Protein AF-A0A101P2A3-F1 (afdb_monomer_lite)

pLDDT: mean 80.86, std 19.76, range [29.58, 98.12]

InterPro domains:
  IPR036271 Tetracyclin repressor-like, C-terminal domain superfamily [SSF48498] (23-127)

Structure (mmCIF, N/CA/C/O backbone):
data_AF-A0A101P2A3-F1
#
_entry.id   AF-A0A101P2A3-F1
#
loop_
_atom_site.group_PDB
_atom_site.id
_atom_site.type_symbol
_atom_site.label_atom_id
_atom_site.label_alt_id
_atom_site.label_comp_id
_atom_site.label_asym_id
_atom_site.label_entity_id
_atom_site.label_seq_id
_atom_site.pdbx_PDB_ins_code
_atom_site.Cartn_x
_atom_site.Cartn_y
_atom_site.Cartn_z
_atom_site.occupancy
_atom_site.B_iso_or_equiv
_atom_site.auth_seq_id
_atom_site.auth_comp_id
_atom_site.auth_asym_id
_atom_site.auth_atom_id
_atom_site.pdbx_PDB_model_num
ATOM 1 N N . MET A 1 1 ? 19.650 28.142 -26.548 1.00 33.91 1 MET A N 1
ATOM 2 C CA . MET A 1 1 ? 19.373 28.307 -25.107 1.00 33.91 1 MET A CA 1
ATOM 3 C C . MET A 1 1 ? 17.878 28.528 -24.972 1.00 33.91 1 MET A C 1
ATOM 5 O O . MET A 1 1 ? 17.416 29.617 -25.273 1.00 33.91 1 MET A O 1
ATOM 9 N N . ALA A 1 2 ? 17.125 27.464 -24.694 1.00 32.25 2 ALA A N 1
ATOM 10 C CA . ALA A 1 2 ? 15.676 27.513 -24.531 1.00 32.25 2 ALA A CA 1
ATOM 11 C C . ALA A 1 2 ? 15.352 26.989 -23.131 1.00 32.25 2 ALA A C 1
ATOM 13 O O . ALA A 1 2 ? 15.810 25.914 -22.742 1.00 32.25 2 ALA A O 1
ATOM 14 N N . ASN A 1 3 ? 14.633 27.809 -22.377 1.00 33.81 3 ASN A N 1
ATOM 15 C CA . ASN A 1 3 ? 14.345 27.631 -20.964 1.00 33.81 3 ASN A CA 1
ATOM 16 C C . ASN A 1 3 ? 13.199 26.619 -20.841 1.00 33.81 3 ASN A C 1
ATOM 18 O O . ASN A 1 3 ? 12.031 26.980 -20.946 1.00 33.81 3 ASN A O 1
ATOM 22 N N . GLY A 1 4 ? 13.544 25.338 -20.711 1.00 29.58 4 GLY A N 1
ATOM 23 C CA . GLY A 1 4 ? 12.584 24.261 -20.488 1.00 29.58 4 GLY A CA 1
ATOM 24 C C . GLY A 1 4 ? 12.140 24.233 -19.031 1.00 29.58 4 GLY A C 1
ATOM 25 O O . GLY A 1 4 ? 12.716 23.506 -18.225 1.00 29.58 4 GLY A O 1
ATOM 26 N N . GLU A 1 5 ? 11.130 25.033 -18.693 1.00 34.00 5 GLU A N 1
ATOM 27 C CA . GLU A 1 5 ? 10.334 24.825 -17.483 1.00 34.00 5 GLU A CA 1
ATOM 28 C C . GLU A 1 5 ? 9.568 23.504 -17.629 1.00 34.00 5 GLU A C 1
ATOM 30 O O . GLU A 1 5 ? 8.448 23.461 -18.135 1.00 34.00 5 GLU A O 1
ATOM 35 N N . TRP A 1 6 ? 10.176 22.402 -17.194 1.00 35.00 6 TRP A N 1
ATOM 36 C CA . TRP A 1 6 ? 9.463 21.148 -16.981 1.00 35.00 6 TRP A CA 1
ATOM 37 C C . TRP A 1 6 ? 8.581 21.298 -15.738 1.00 35.00 6 TRP A C 1
ATOM 39 O O . TRP A 1 6 ? 8.980 20.950 -14.627 1.00 35.00 6 TRP A O 1
ATOM 49 N N . ARG A 1 7 ? 7.372 21.843 -15.915 1.00 32.38 7 ARG A N 1
ATOM 50 C CA . ARG A 1 7 ? 6.281 21.614 -14.964 1.00 32.38 7 ARG A CA 1
ATOM 51 C C . ARG A 1 7 ? 5.902 20.138 -15.083 1.00 32.38 7 ARG A C 1
ATOM 53 O O . ARG A 1 7 ? 5.228 19.748 -16.028 1.00 32.38 7 ARG A O 1
ATOM 60 N N . ILE A 1 8 ? 6.388 19.314 -14.156 1.00 38.72 8 ILE A N 1
ATOM 61 C CA . ILE A 1 8 ? 5.832 17.979 -13.935 1.00 38.72 8 ILE A CA 1
ATOM 62 C C . ILE A 1 8 ? 4.457 18.214 -13.308 1.00 38.72 8 ILE 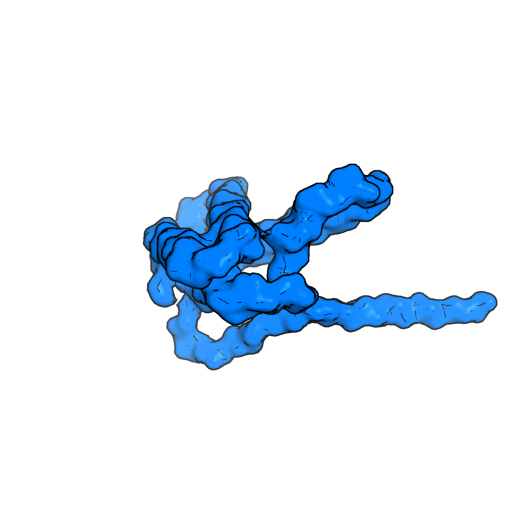A C 1
ATOM 64 O O . ILE A 1 8 ? 4.351 18.386 -12.095 1.00 38.72 8 ILE A O 1
ATOM 68 N N . GLU A 1 9 ? 3.412 18.303 -14.130 1.00 31.30 9 GLU A N 1
ATOM 69 C CA . GLU A 1 9 ? 2.070 18.014 -13.634 1.00 31.30 9 GLU A CA 1
ATOM 70 C C . GLU A 1 9 ? 2.112 16.569 -13.128 1.00 31.30 9 GLU A C 1
ATOM 72 O O . GLU A 1 9 ? 2.511 15.660 -13.857 1.00 31.30 9 GLU A O 1
ATOM 77 N N . SER A 1 10 ? 1.843 16.378 -11.836 1.00 40.50 10 SER A N 1
ATOM 78 C CA . SER A 1 10 ? 1.856 15.057 -11.215 1.00 40.50 10 SER A CA 1
ATOM 79 C C . SER A 1 10 ? 0.817 14.179 -11.925 1.00 40.50 10 SER A C 1
ATOM 81 O O . SER A 1 10 ? -0.365 14.500 -11.844 1.00 40.50 10 SER A O 1
ATOM 83 N N . PRO A 1 11 ? 1.208 13.077 -12.596 1.00 34.97 11 PRO A N 1
ATOM 84 C CA . PRO A 1 11 ? 0.254 12.160 -13.226 1.00 34.97 11 PRO A CA 1
ATOM 85 C C . PRO A 1 11 ? -0.538 11.354 -12.186 1.00 34.97 11 PRO A C 1
ATOM 87 O O . PRO A 1 11 ? -1.487 10.652 -12.523 1.00 34.97 11 PRO A O 1
ATOM 90 N N . PHE A 1 12 ? -0.143 11.440 -10.914 1.00 44.91 12 PHE A N 1
ATOM 91 C CA . PHE A 1 12 ? -0.883 10.853 -9.815 1.00 44.91 12 PHE A CA 1
ATOM 92 C C . PHE A 1 12 ? -2.105 11.713 -9.547 1.00 44.91 12 PHE A C 1
ATOM 94 O O . PHE A 1 12 ? -1.970 12.885 -9.187 1.00 44.91 12 PHE A O 1
ATOM 101 N N . ARG A 1 13 ? -3.284 11.106 -9.712 1.00 44.56 13 ARG A N 1
ATOM 102 C CA . ARG A 1 13 ? -4.537 11.651 -9.202 1.00 44.56 13 ARG A CA 1
ATOM 103 C C . ARG A 1 13 ? -4.302 12.006 -7.737 1.00 44.56 13 ARG A C 1
ATOM 105 O O . ARG A 1 13 ? -3.897 11.136 -6.962 1.00 44.56 13 ARG A O 1
ATOM 112 N N . ASP A 1 14 ? -4.527 13.266 -7.371 1.00 40.25 14 ASP A N 1
ATOM 113 C CA . ASP A 1 14 ? -4.617 13.617 -5.959 1.00 40.25 14 ASP A CA 1
ATOM 114 C C . ASP A 1 14 ? -5.615 12.638 -5.323 1.00 40.25 14 ASP A C 1
ATOM 116 O O . ASP A 1 14 ? -6.674 12.392 -5.924 1.00 40.25 14 ASP A O 1
ATOM 120 N N . PRO A 1 15 ? -5.298 12.024 -4.165 1.00 48.41 15 PRO A N 1
ATOM 121 C CA . PRO A 1 15 ? -6.298 11.237 -3.458 1.00 48.41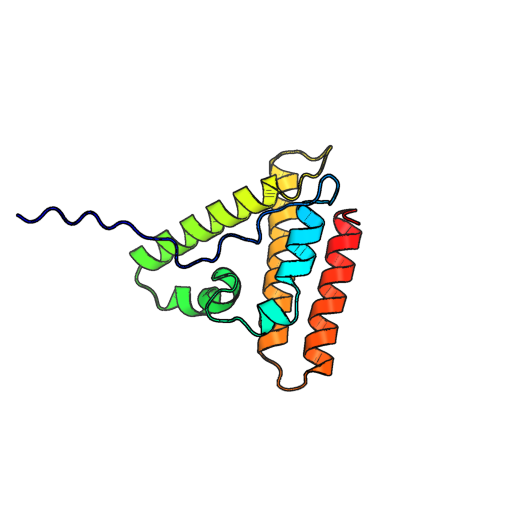 15 PRO A CA 1
ATOM 122 C C . PRO A 1 15 ? -7.572 12.088 -3.348 1.00 48.41 15 PRO A C 1
ATOM 124 O O . PRO A 1 15 ? -7.460 13.319 -3.262 1.00 48.41 15 PRO A O 1
ATOM 127 N N . PRO A 1 16 ? -8.770 11.477 -3.439 1.00 44.34 16 PRO A N 1
ATOM 128 C CA . PRO A 1 16 ? -10.019 12.228 -3.429 1.00 44.34 16 PRO A CA 1
ATOM 129 C C . PRO A 1 16 ? -9.969 13.272 -2.316 1.00 44.34 16 PRO A C 1
ATOM 131 O O . PRO A 1 16 ? -9.488 12.979 -1.222 1.00 44.34 16 PRO A O 1
ATOM 134 N N . ALA A 1 17 ? -10.391 14.505 -2.622 1.00 45.50 17 ALA A N 1
ATOM 135 C CA . ALA A 1 17 ? -10.407 15.575 -1.639 1.00 45.50 17 ALA A CA 1
ATOM 136 C C . ALA A 1 17 ? -11.134 15.053 -0.399 1.00 45.50 17 ALA A C 1
ATOM 138 O O . ALA A 1 17 ? -12.335 14.795 -0.467 1.00 45.50 17 ALA A O 1
ATOM 139 N N . TYR A 1 18 ? -10.387 14.861 0.690 1.00 47.03 18 TYR A N 1
ATOM 140 C CA . TYR A 1 18 ? -10.908 14.411 1.972 1.00 47.03 18 TYR A CA 1
ATOM 141 C C . TYR A 1 18 ? -11.930 15.459 2.427 1.00 47.03 18 TYR A C 1
ATOM 143 O O . TYR A 1 18 ? -11.589 16.532 2.932 1.00 47.03 18 TYR A O 1
ATOM 151 N N . GLN A 1 19 ? -13.198 15.219 2.106 1.00 41.91 19 GLN A N 1
ATOM 152 C CA . GLN A 1 19 ? -14.312 16.096 2.425 1.00 41.91 19 GLN A CA 1
ATOM 153 C C . GLN A 1 19 ? -15.438 15.274 3.029 1.00 41.91 19 GLN A C 1
ATOM 155 O O . GLN A 1 19 ? -16.499 15.088 2.442 1.00 41.91 19 GLN A O 1
ATOM 160 N N . ALA A 1 20 ? -15.229 14.898 4.283 1.00 40.78 20 ALA A N 1
ATOM 161 C CA . ALA A 1 20 ? -16.291 14.888 5.266 1.00 40.78 20 ALA A CA 1
ATOM 162 C C . ALA A 1 20 ? -15.729 15.447 6.575 1.00 40.78 20 ALA A C 1
ATOM 164 O O . ALA A 1 20 ? -14.644 15.092 7.027 1.00 40.78 20 ALA A O 1
ATOM 165 N N . ARG A 1 21 ? -16.459 16.368 7.207 1.00 40.72 21 ARG A N 1
ATOM 166 C CA . ARG A 1 21 ? -16.175 16.733 8.596 1.00 40.72 21 ARG A CA 1
ATOM 167 C C . ARG A 1 21 ? -16.440 15.485 9.449 1.00 40.72 21 ARG A C 1
ATOM 169 O O . ARG A 1 21 ? -17.601 15.211 9.726 1.00 40.72 21 ARG A O 1
ATOM 176 N N . GLY A 1 22 ? -15.389 14.767 9.855 1.00 54.19 22 GLY A N 1
ATOM 177 C CA . GLY A 1 22 ? -15.456 13.736 10.900 1.00 54.19 22 GLY A CA 1
ATOM 178 C C . GLY A 1 22 ? -15.092 12.293 10.524 1.00 54.19 22 GLY A C 1
ATOM 179 O O . GLY A 1 22 ? -15.315 11.430 11.365 1.00 54.19 22 GLY A O 1
ATOM 180 N N . SER A 1 23 ? -14.564 12.002 9.333 1.00 66.81 23 SER A N 1
ATOM 181 C CA . SER A 1 23 ? -14.023 10.667 9.008 1.00 66.81 23 SER A CA 1
ATOM 182 C C . SER A 1 23 ? -12.604 10.475 9.577 1.00 66.81 23 SER A C 1
ATOM 184 O O . SER A 1 23 ? -12.004 11.418 10.084 1.00 66.81 23 SER A O 1
ATOM 186 N N . ASP A 1 24 ? -12.026 9.279 9.536 1.00 85.81 24 ASP A N 1
ATOM 187 C CA . ASP A 1 24 ? -10.608 9.071 9.865 1.00 85.81 24 ASP A CA 1
ATOM 188 C C . ASP A 1 24 ? -9.785 9.087 8.558 1.00 85.81 24 ASP A C 1
ATOM 190 O O . ASP A 1 24 ? -10.003 8.223 7.706 1.00 85.81 24 ASP A O 1
ATOM 194 N N . PRO A 1 25 ? -8.848 10.041 8.354 1.00 85.19 25 PRO A N 1
ATOM 195 C CA . PRO A 1 25 ? -8.006 10.086 7.153 1.00 85.19 25 PRO A CA 1
ATOM 196 C C . PRO A 1 25 ? -7.234 8.790 6.891 1.00 85.19 25 PRO A C 1
ATOM 198 O O . PRO A 1 25 ? -6.932 8.471 5.741 1.00 85.19 25 PRO A O 1
ATOM 201 N N . LEU A 1 26 ? -6.895 8.048 7.947 1.00 88.19 26 LEU A N 1
ATOM 202 C CA . LEU A 1 26 ? -6.244 6.756 7.816 1.00 88.19 26 LEU A CA 1
ATOM 203 C C . LEU A 1 26 ? -7.226 5.687 7.336 1.00 88.19 26 LEU A C 1
ATOM 205 O O . LEU A 1 26 ? -6.861 4.927 6.443 1.00 88.19 26 LEU A O 1
ATOM 209 N N . ALA A 1 27 ? -8.446 5.648 7.880 1.00 90.50 27 ALA A N 1
ATOM 210 C CA . ALA A 1 27 ? -9.486 4.721 7.428 1.00 90.50 27 ALA A CA 1
ATOM 211 C C . ALA A 1 27 ? -9.769 4.907 5.933 1.00 90.50 27 ALA A C 1
ATOM 213 O O . ALA A 1 27 ? -9.666 3.954 5.170 1.00 90.50 27 ALA A O 1
ATOM 214 N N . GLU A 1 28 ? -9.980 6.150 5.491 1.00 90.56 28 GLU A N 1
ATOM 215 C CA . GLU A 1 28 ? -10.229 6.443 4.073 1.00 90.56 28 GLU A CA 1
ATOM 216 C C . GLU A 1 28 ? -9.062 6.023 3.172 1.00 90.56 28 GLU A C 1
ATOM 218 O O . GLU A 1 28 ? -9.260 5.504 2.071 1.00 90.56 28 GLU A O 1
ATOM 223 N N . GLN A 1 29 ? -7.827 6.227 3.639 1.00 90.50 29 GLN A N 1
ATOM 224 C CA . GLN A 1 29 ? -6.637 5.812 2.906 1.00 90.50 29 GLN A CA 1
ATOM 225 C C . GLN A 1 29 ? -6.543 4.286 2.789 1.00 90.50 29 GLN A C 1
ATOM 227 O O . GLN A 1 29 ? -6.103 3.808 1.743 1.00 90.50 29 GLN A O 1
ATOM 232 N N . ILE A 1 30 ? -6.927 3.539 3.830 1.00 93.81 30 ILE A N 1
ATOM 233 C CA . ILE A 1 30 ? -6.960 2.068 3.837 1.00 93.81 30 ILE A CA 1
ATOM 234 C C . ILE A 1 30 ? -8.044 1.566 2.879 1.00 93.81 30 ILE A C 1
ATOM 236 O O . ILE A 1 30 ? -7.749 0.753 2.000 1.00 93.81 30 ILE A O 1
ATOM 240 N N . ASP A 1 31 ? -9.261 2.097 3.004 1.00 94.38 31 ASP A N 1
ATOM 241 C CA . ASP A 1 31 ? -10.421 1.720 2.195 1.00 94.38 31 ASP A CA 1
ATOM 242 C C . ASP A 1 31 ? -10.163 1.934 0.707 1.00 94.38 31 ASP A C 1
ATOM 244 O O . ASP A 1 31 ? -10.364 1.025 -0.101 1.00 94.38 31 ASP A O 1
ATOM 248 N N . TRP A 1 32 ? -9.654 3.115 0.343 1.00 92.94 32 TRP A N 1
ATOM 249 C CA . TRP A 1 32 ? -9.299 3.413 -1.038 1.00 92.94 32 TRP A CA 1
ATOM 250 C C . TRP A 1 32 ? -8.182 2.499 -1.545 1.00 92.94 32 TRP A C 1
ATOM 252 O O . TRP A 1 32 ? -8.299 1.950 -2.642 1.00 92.94 32 TRP A O 1
ATOM 262 N N . TYR A 1 33 ? -7.114 2.312 -0.760 1.00 94.00 33 TYR A N 1
ATOM 263 C CA . TYR A 1 33 ? -5.938 1.567 -1.215 1.00 94.00 33 TYR A CA 1
ATOM 264 C C . TYR A 1 33 ? -6.256 0.092 -1.490 1.00 94.00 33 TYR A C 1
ATOM 266 O O . TYR A 1 33 ? -5.714 -0.519 -2.412 1.00 94.00 33 TYR A O 1
ATOM 274 N N . LEU A 1 34 ? -7.147 -0.482 -0.683 1.00 96.00 34 LEU A N 1
ATOM 275 C CA . LEU A 1 34 ? -7.567 -1.876 -0.768 1.00 96.00 34 LEU A CA 1
ATOM 276 C C . LEU A 1 34 ? -8.907 -2.039 -1.491 1.00 96.00 34 LEU A C 1
ATOM 278 O O . LEU A 1 34 ? -9.625 -2.999 -1.235 1.00 96.00 34 LEU A O 1
ATOM 282 N N . SER A 1 35 ? -9.272 -1.118 -2.380 1.00 94.88 35 SER A N 1
ATOM 283 C CA . SER A 1 35 ? -10.538 -1.162 -3.117 1.00 94.88 35 SER A CA 1
ATOM 284 C C . SER A 1 35 ? -10.443 -1.955 -4.434 1.00 94.88 35 SER A C 1
ATOM 286 O O . SER A 1 35 ? -9.381 -1.980 -5.073 1.00 94.88 35 SER A O 1
ATOM 288 N N . PRO A 1 36 ? -11.550 -2.563 -4.906 1.00 93.62 36 PRO A N 1
ATOM 289 C CA . PRO A 1 36 ? -11.631 -3.119 -6.258 1.00 93.62 36 PRO A CA 1
ATOM 290 C C . PRO A 1 36 ? -11.309 -2.087 -7.350 1.00 93.62 36 PRO A C 1
ATOM 292 O O . PRO A 1 36 ? -10.711 -2.433 -8.370 1.00 93.62 36 PRO A O 1
ATOM 295 N N . GLU A 1 37 ? -11.661 -0.819 -7.129 1.00 92.62 37 GLU A N 1
ATOM 296 C CA . GLU A 1 37 ? -11.372 0.298 -8.027 1.00 92.62 37 GLU A CA 1
ATOM 297 C C . GLU A 1 37 ? -9.863 0.516 -8.176 1.00 92.62 37 GLU A C 1
ATOM 299 O O . GLU A 1 37 ? -9.364 0.605 -9.296 1.00 92.62 37 GLU A O 1
ATOM 304 N N . HIS A 1 38 ? -9.108 0.539 -7.073 1.00 91.75 38 HIS A N 1
ATOM 305 C CA . HIS A 1 38 ? -7.647 0.666 -7.124 1.00 91.75 38 HIS A CA 1
ATOM 306 C C . HIS A 1 38 ? -6.999 -0.614 -7.671 1.00 91.75 38 HIS A C 1
ATOM 308 O O . HIS A 1 38 ? -6.039 -0.546 -8.444 1.00 91.75 38 HIS A O 1
ATOM 314 N N . ARG A 1 39 ? -7.541 -1.803 -7.380 1.00 92.44 39 ARG A N 1
ATOM 315 C CA . ARG A 1 39 ? -7.089 -3.042 -8.040 1.00 92.44 39 ARG A CA 1
ATOM 316 C C . ARG A 1 39 ? -7.152 -2.912 -9.562 1.00 92.44 39 ARG A C 1
ATOM 318 O O . ARG A 1 39 ? -6.150 -3.214 -10.213 1.00 92.44 39 ARG A O 1
ATOM 325 N N . ALA A 1 40 ? -8.281 -2.438 -10.092 1.00 89.94 40 ALA A N 1
ATOM 326 C CA . ALA A 1 40 ? -8.516 -2.268 -11.525 1.00 89.94 40 ALA A CA 1
ATOM 327 C C . ALA A 1 40 ? -7.698 -1.120 -12.148 1.00 89.94 40 ALA A C 1
ATOM 329 O O . ALA A 1 40 ? -7.249 -1.236 -13.288 1.00 89.94 40 ALA A O 1
ATOM 330 N N . ASP A 1 41 ? -7.471 -0.033 -11.408 1.00 87.94 41 ASP A N 1
ATOM 331 C CA . ASP A 1 41 ? -6.735 1.140 -11.885 1.00 87.94 41 ASP A CA 1
ATOM 332 C C . ASP A 1 41 ? -5.216 0.976 -11.697 1.00 87.94 41 ASP A C 1
ATOM 334 O O . ASP A 1 41 ? -4.594 1.450 -10.738 1.00 87.94 41 ASP A O 1
ATOM 338 N N . ILE A 1 42 ? -4.599 0.238 -12.622 1.00 83.75 42 ILE A N 1
ATOM 339 C CA . ILE A 1 42 ? -3.140 0.061 -12.658 1.00 83.75 42 ILE A CA 1
ATOM 340 C C . ILE A 1 42 ? -2.439 1.373 -13.040 1.00 83.75 42 ILE A C 1
ATOM 342 O O . ILE A 1 42 ? -1.370 1.660 -12.503 1.00 83.75 42 ILE A O 1
ATOM 346 N N . GLU A 1 43 ? -3.036 2.164 -13.935 1.00 82.00 43 GLU A N 1
ATOM 347 C CA . GLU A 1 43 ? -2.418 3.357 -14.526 1.00 82.00 43 GLU A CA 1
ATOM 348 C C . GLU A 1 43 ? -2.329 4.532 -13.542 1.00 82.00 43 GLU A C 1
ATOM 350 O O . GLU A 1 43 ? -1.320 5.238 -13.539 1.00 82.00 43 GLU A O 1
ATOM 355 N N . HIS A 1 44 ? -3.331 4.712 -12.673 1.00 80.25 44 HIS A N 1
ATOM 356 C CA . HIS A 1 44 ? -3.383 5.824 -11.712 1.00 80.25 44 HIS A CA 1
ATOM 357 C C . HIS A 1 44 ? -3.297 5.376 -10.245 1.00 80.25 44 HIS A C 1
ATOM 359 O O . HIS A 1 44 ? -3.392 6.201 -9.333 1.00 80.25 44 HIS A O 1
ATOM 365 N N . GLY A 1 45 ? -3.105 4.080 -9.995 1.00 78.25 45 GLY A N 1
ATOM 366 C CA . GLY A 1 45 ? -2.907 3.540 -8.654 1.00 78.25 45 GLY A CA 1
ATOM 367 C C . GLY A 1 45 ? -1.531 3.859 -8.048 1.00 78.25 45 GLY A C 1
ATOM 368 O O . GLY A 1 45 ? -0.657 4.469 -8.660 1.00 78.25 45 GLY A O 1
ATOM 369 N N . CYS A 1 46 ? -1.305 3.399 -6.812 1.00 80.81 46 CYS A N 1
ATOM 370 C CA . CYS A 1 46 ? -0.011 3.505 -6.136 1.00 80.81 46 CYS A CA 1
ATOM 371 C C . CYS A 1 46 ? 1.145 2.942 -6.999 1.00 80.81 46 CYS A C 1
ATOM 373 O O . CYS A 1 46 ? 1.198 1.727 -7.234 1.00 80.81 46 CYS A O 1
ATOM 375 N N . PRO A 1 47 ? 2.125 3.778 -7.400 1.00 75.50 47 PRO A N 1
ATOM 376 C CA . PRO A 1 47 ? 3.221 3.351 -8.271 1.00 75.50 47 PRO A CA 1
ATOM 377 C C . PRO A 1 47 ? 4.159 2.350 -7.588 1.00 75.50 47 PRO A C 1
ATOM 379 O O . PRO A 1 47 ? 4.786 1.538 -8.262 1.00 75.50 47 PRO A O 1
ATOM 382 N N . ASN A 1 48 ? 4.231 2.358 -6.251 1.00 81.50 48 ASN A N 1
ATOM 383 C CA . ASN A 1 48 ? 5.080 1.431 -5.499 1.00 81.50 48 ASN A CA 1
ATOM 384 C C . ASN A 1 48 ? 4.647 -0.029 -5.706 1.00 81.50 48 ASN A C 1
ATOM 386 O O . ASN A 1 48 ? 5.498 -0.907 -5.770 1.00 81.50 48 ASN A O 1
ATOM 390 N N . THR A 1 49 ? 3.347 -0.294 -5.861 1.00 82.69 49 THR A N 1
ATOM 391 C CA . THR A 1 49 ? 2.825 -1.658 -6.026 1.00 82.69 49 THR A CA 1
ATOM 392 C C . THR A 1 49 ? 3.122 -2.227 -7.409 1.00 82.69 49 THR A C 1
ATOM 394 O O . THR A 1 49 ? 3.475 -3.393 -7.526 1.00 82.69 49 THR A O 1
ATOM 397 N N . GLY A 1 50 ? 2.996 -1.412 -8.459 1.00 79.94 50 GLY A N 1
ATOM 398 C CA . GLY A 1 50 ? 3.235 -1.859 -9.835 1.00 79.94 50 GLY A CA 1
ATOM 399 C C . GLY A 1 50 ? 4.714 -1.871 -10.221 1.00 79.94 50 GLY A C 1
ATOM 400 O O . GLY A 1 50 ? 5.161 -2.765 -10.928 1.00 79.94 50 GLY A O 1
ATOM 401 N N . PHE A 1 51 ? 5.489 -0.897 -9.740 1.00 81.62 51 PHE A N 1
ATOM 402 C 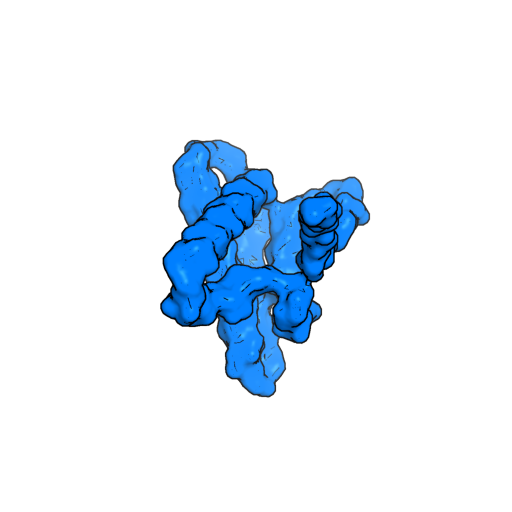CA . PHE A 1 51 ? 6.829 -0.637 -10.264 1.00 81.62 51 PHE A CA 1
ATOM 403 C C . PHE A 1 51 ? 7.960 -1.253 -9.435 1.00 81.62 51 PHE A C 1
ATOM 405 O O . PHE A 1 51 ? 9.061 -1.418 -9.955 1.00 81.62 51 PHE A O 1
ATOM 412 N N . ALA A 1 52 ? 7.726 -1.628 -8.167 1.00 85.44 52 ALA A N 1
ATOM 413 C CA . ALA A 1 52 ? 8.779 -2.122 -7.267 1.00 85.44 52 ALA A CA 1
ATOM 414 C C . ALA A 1 52 ? 9.612 -3.275 -7.857 1.00 85.44 52 ALA A C 1
ATOM 416 O O . ALA A 1 52 ? 10.827 -3.324 -7.652 1.00 85.44 52 ALA A O 1
ATOM 417 N N . GLY A 1 53 ? 8.979 -4.184 -8.608 1.00 85.31 53 GLY A N 1
ATOM 418 C CA . GLY A 1 53 ? 9.662 -5.297 -9.275 1.00 85.31 53 GLY A CA 1
ATOM 419 C C . GLY A 1 53 ? 10.588 -4.862 -10.418 1.00 85.31 53 GLY A C 1
ATOM 420 O O . GLY A 1 53 ? 11.623 -5.491 -10.647 1.00 85.31 53 GLY A O 1
ATOM 421 N N . ASP A 1 54 ? 10.264 -3.759 -11.091 1.00 87.81 54 ASP A N 1
ATOM 422 C CA . ASP A 1 54 ? 11.006 -3.233 -12.240 1.00 87.81 54 ASP A CA 1
ATOM 423 C C . ASP A 1 54 ? 12.167 -2.322 -11.851 1.00 87.81 54 ASP A C 1
ATOM 425 O O . ASP A 1 54 ? 13.098 -2.152 -12.637 1.00 87.81 54 ASP A O 1
ATOM 429 N N . VAL A 1 55 ? 12.187 -1.801 -10.620 1.00 89.75 55 VAL A N 1
ATOM 430 C CA . VAL A 1 55 ? 13.247 -0.898 -10.131 1.00 89.75 55 VAL A CA 1
ATOM 431 C C . VAL A 1 55 ? 14.644 -1.491 -10.313 1.00 89.75 55 VAL A C 1
ATOM 433 O O . VAL A 1 55 ? 15.592 -0.769 -10.611 1.00 89.75 55 VAL A O 1
ATOM 436 N N . ARG A 1 56 ? 14.789 -2.817 -10.190 1.00 88.44 56 ARG A N 1
ATOM 437 C CA . ARG A 1 56 ? 16.076 -3.508 -10.392 1.00 88.44 56 ARG A CA 1
ATOM 438 C C . ARG A 1 56 ? 16.611 -3.424 -11.824 1.00 88.44 56 ARG A C 1
ATOM 440 O O . ARG A 1 56 ? 17.795 -3.675 -12.022 1.00 88.44 56 ARG A O 1
ATOM 447 N N . ARG A 1 57 ? 15.755 -3.118 -12.801 1.00 94.00 57 ARG A N 1
ATOM 448 C CA . ARG A 1 57 ? 16.110 -2.960 -14.218 1.00 94.00 57 ARG A CA 1
ATOM 449 C C . ARG A 1 57 ? 16.495 -1.520 -14.568 1.00 94.00 57 ARG A C 1
ATOM 451 O O . ARG A 1 57 ? 16.952 -1.283 -15.682 1.00 94.00 57 ARG A O 1
ATOM 458 N N . LEU A 1 58 ? 16.309 -0.572 -13.647 1.00 91.75 58 LEU A N 1
ATOM 459 C CA . LEU A 1 58 ? 16.689 0.824 -13.842 1.00 91.75 58 LEU A CA 1
ATOM 460 C C . LEU A 1 58 ? 18.198 1.022 -13.709 1.00 91.75 58 LEU A C 1
ATOM 462 O O . LEU A 1 58 ? 18.911 0.222 -13.100 1.00 91.75 58 LEU A O 1
ATOM 466 N N . ASP A 1 59 ? 18.671 2.140 -14.249 1.00 95.56 59 ASP A N 1
ATOM 467 C CA . ASP A 1 59 ? 20.024 2.612 -14.005 1.00 95.56 59 ASP A CA 1
ATOM 468 C C . ASP A 1 59 ? 20.195 3.093 -12.541 1.00 95.56 59 ASP A C 1
ATOM 470 O O . ASP A 1 59 ? 19.216 3.252 -11.795 1.00 95.56 59 ASP A O 1
ATOM 474 N N . PRO A 1 60 ? 21.437 3.333 -12.079 1.00 95.19 60 PRO A N 1
ATOM 475 C CA . PRO A 1 60 ? 21.676 3.775 -10.705 1.00 95.19 60 PRO A CA 1
ATOM 476 C C . PRO A 1 60 ? 20.936 5.068 -10.332 1.00 95.19 60 PRO A C 1
ATOM 478 O O . PRO A 1 60 ? 20.527 5.237 -9.181 1.00 95.19 60 PRO A O 1
ATOM 481 N N . ALA A 1 61 ? 20.737 5.975 -11.294 1.00 94.62 61 ALA A N 1
ATOM 482 C CA . ALA A 1 61 ? 20.001 7.213 -11.074 1.00 94.62 61 ALA A CA 1
ATOM 483 C C . ALA A 1 61 ? 18.510 6.940 -10.819 1.00 94.62 61 ALA A C 1
ATOM 485 O O . ALA A 1 61 ? 17.958 7.451 -9.844 1.00 94.62 61 ALA A O 1
ATOM 486 N N . GLY A 1 62 ? 17.874 6.098 -11.635 1.00 91.94 62 GLY A N 1
ATOM 487 C CA . GLY A 1 62 ? 16.484 5.674 -11.484 1.00 91.94 62 GLY A CA 1
ATOM 488 C C . GLY A 1 62 ? 16.238 4.936 -10.170 1.00 91.94 62 GLY A C 1
ATOM 489 O O . GLY A 1 62 ? 15.285 5.261 -9.461 1.00 91.94 62 GLY A O 1
ATOM 490 N N . HIS A 1 63 ? 17.142 4.033 -9.774 1.00 91.88 63 HIS A N 1
ATOM 491 C CA . HIS A 1 63 ? 17.082 3.375 -8.463 1.00 91.88 63 HIS A CA 1
ATOM 492 C C . HIS A 1 63 ? 17.087 4.404 -7.325 1.00 91.88 63 HIS A C 1
ATOM 494 O O . HIS A 1 63 ? 16.229 4.363 -6.441 1.00 91.88 63 HIS A O 1
ATOM 500 N N . ALA A 1 64 ? 18.026 5.356 -7.346 1.00 92.44 64 ALA A N 1
ATOM 501 C CA . ALA A 1 64 ? 18.129 6.376 -6.306 1.00 92.44 64 ALA A CA 1
ATOM 502 C C . ALA A 1 64 ? 16.873 7.261 -6.234 1.00 92.44 64 ALA A C 1
ATOM 504 O O . ALA A 1 64 ? 16.415 7.592 -5.139 1.00 92.44 64 ALA A O 1
ATOM 505 N N . ARG A 1 65 ? 16.285 7.614 -7.385 1.00 92.81 65 ARG A N 1
ATOM 506 C CA . ARG A 1 65 ? 15.037 8.392 -7.442 1.00 92.81 65 ARG A CA 1
ATOM 507 C C . ARG A 1 65 ? 13.855 7.613 -6.882 1.00 92.81 65 ARG A C 1
ATOM 509 O O . ARG A 1 65 ? 13.104 8.167 -6.083 1.00 92.81 65 ARG A O 1
ATOM 516 N N . TYR A 1 66 ? 13.734 6.334 -7.232 1.00 91.75 66 TYR A N 1
ATOM 517 C CA . TYR A 1 66 ? 12.708 5.464 -6.665 1.00 91.75 66 TYR A CA 1
ATOM 518 C C . TYR A 1 66 ? 12.840 5.358 -5.142 1.00 91.75 66 TYR A C 1
ATOM 520 O O . TYR A 1 66 ? 11.868 5.570 -4.423 1.00 91.75 66 TYR A O 1
ATOM 528 N N . ALA A 1 67 ? 14.050 5.100 -4.635 1.00 91.88 67 ALA A N 1
ATOM 529 C CA . ALA A 1 67 ? 14.297 4.982 -3.200 1.00 91.88 67 ALA A CA 1
ATOM 530 C C . ALA A 1 67 ? 13.917 6.263 -2.434 1.00 91.88 67 ALA A C 1
ATOM 532 O O . ALA A 1 67 ? 13.309 6.189 -1.367 1.00 91.88 67 ALA A O 1
ATOM 533 N N . GLN A 1 68 ? 14.219 7.438 -2.998 1.00 92.81 68 GLN A N 1
ATOM 534 C CA . GLN A 1 68 ? 13.809 8.728 -2.434 1.00 92.81 68 GLN A CA 1
ATOM 535 C C . GLN A 1 68 ? 12.284 8.893 -2.421 1.00 92.81 68 GLN A C 1
ATOM 537 O O . GLN A 1 68 ? 11.724 9.303 -1.405 1.00 92.81 68 GLN A O 1
ATOM 542 N N . GLY A 1 69 ? 11.609 8.546 -3.521 1.00 91.12 69 GLY A N 1
ATOM 543 C CA . GLY A 1 69 ? 10.149 8.603 -3.616 1.00 91.12 69 GLY A CA 1
ATOM 544 C C . GLY A 1 69 ? 9.460 7.668 -2.621 1.00 91.12 69 GLY A C 1
ATOM 545 O O . GLY A 1 69 ? 8.527 8.080 -1.931 1.00 91.12 69 GLY A O 1
ATOM 546 N N . LEU A 1 70 ? 9.965 6.439 -2.482 1.00 91.69 70 LEU A N 1
ATOM 547 C CA . LEU A 1 70 ? 9.466 5.467 -1.513 1.00 91.69 70 LEU A CA 1
ATOM 548 C C . LEU A 1 70 ? 9.638 5.968 -0.074 1.00 91.69 70 LEU A C 1
ATOM 550 O O . LEU A 1 70 ? 8.689 5.904 0.705 1.00 91.69 70 LEU A O 1
ATOM 554 N N . ALA A 1 71 ? 10.813 6.501 0.275 1.00 92.00 71 ALA A N 1
ATOM 555 C CA . ALA A 1 71 ? 11.060 7.060 1.603 1.00 92.00 71 ALA A CA 1
ATOM 556 C C . ALA A 1 71 ? 10.089 8.208 1.923 1.00 92.00 71 ALA A C 1
ATOM 558 O O . ALA A 1 71 ? 9.413 8.159 2.948 1.00 92.00 71 ALA A O 1
ATOM 559 N N . ALA A 1 72 ? 9.934 9.169 1.006 1.00 90.56 72 ALA A N 1
ATOM 560 C CA . ALA A 1 72 ? 9.005 10.286 1.175 1.00 90.56 72 ALA A CA 1
ATOM 561 C C . ALA A 1 72 ? 7.541 9.827 1.287 1.00 90.56 72 ALA A C 1
ATOM 563 O O . ALA A 1 72 ? 6.759 10.409 2.040 1.00 90.56 72 ALA A O 1
ATOM 564 N N . ASN A 1 73 ? 7.156 8.776 0.556 1.00 90.31 73 ASN A N 1
ATOM 565 C CA . ASN A 1 73 ? 5.820 8.202 0.663 1.00 90.31 73 ASN A CA 1
ATOM 566 C C . ASN A 1 73 ? 5.565 7.573 2.036 1.00 90.31 73 ASN A C 1
ATOM 568 O O . ASN A 1 73 ? 4.515 7.804 2.627 1.00 90.31 73 ASN A O 1
ATOM 572 N N . LEU A 1 74 ? 6.530 6.810 2.548 1.00 91.31 74 LEU A N 1
ATOM 573 C CA . LEU A 1 74 ? 6.439 6.188 3.867 1.00 91.31 74 LEU A CA 1
ATOM 574 C C . LEU A 1 74 ? 6.401 7.230 4.986 1.00 91.31 74 LEU A C 1
ATOM 576 O O . LEU A 1 74 ? 5.632 7.072 5.929 1.00 91.31 74 LEU A O 1
ATOM 580 N N . ASP A 1 75 ? 7.174 8.309 4.863 1.00 89.81 75 ASP A N 1
ATOM 581 C CA . ASP A 1 75 ? 7.162 9.396 5.843 1.00 89.81 75 ASP A CA 1
ATOM 582 C C . ASP A 1 75 ? 5.808 10.129 5.837 1.00 89.81 75 ASP A C 1
ATOM 584 O O . ASP A 1 75 ? 5.252 10.406 6.899 1.00 89.81 75 ASP A O 1
ATOM 588 N N . ARG A 1 76 ? 5.209 10.368 4.658 1.00 87.38 76 ARG A N 1
ATOM 589 C CA . ARG A 1 76 ? 3.841 10.911 4.553 1.00 87.38 76 ARG A CA 1
ATOM 590 C C . ARG A 1 76 ? 2.808 9.959 5.151 1.00 87.38 76 ARG A C 1
ATOM 592 O O . ARG A 1 76 ? 1.928 10.392 5.885 1.00 87.38 76 ARG A O 1
ATOM 599 N N . PHE A 1 77 ? 2.918 8.665 4.862 1.00 89.12 77 PHE A N 1
ATOM 600 C CA . PHE A 1 77 ? 2.000 7.671 5.407 1.00 89.12 77 PHE A CA 1
ATOM 601 C C . PHE A 1 77 ? 2.106 7.581 6.936 1.00 89.12 77 PHE A C 1
ATOM 603 O O . PHE A 1 77 ? 1.084 7.511 7.608 1.00 89.12 77 PHE A O 1
ATOM 610 N N . ALA A 1 78 ? 3.310 7.693 7.505 1.00 88.81 78 ALA A N 1
ATOM 611 C CA . ALA A 1 78 ? 3.507 7.760 8.954 1.00 88.81 78 ALA A CA 1
ATOM 612 C C . ALA A 1 78 ? 2.845 8.991 9.601 1.00 88.81 78 ALA A C 1
ATOM 614 O O . ALA A 1 78 ? 2.406 8.914 10.747 1.00 88.81 78 ALA A O 1
ATOM 615 N N . GLN A 1 79 ? 2.736 10.108 8.872 1.00 85.25 79 GLN A N 1
ATOM 616 C CA . GLN A 1 79 ? 2.010 11.297 9.332 1.00 85.25 79 GLN A CA 1
ATOM 617 C C . GLN A 1 79 ? 0.488 11.125 9.286 1.00 85.25 79 GLN A C 1
ATOM 619 O O . GLN A 1 79 ? -0.201 11.756 10.080 1.00 85.25 79 GLN A O 1
ATOM 624 N N . ILE A 1 80 ? -0.043 10.309 8.372 1.00 83.44 80 ILE A N 1
ATOM 625 C CA . ILE A 1 80 ? -1.483 10.011 8.288 1.00 83.44 80 ILE A CA 1
ATOM 626 C C . ILE A 1 80 ? -1.857 8.952 9.325 1.00 83.44 80 ILE A C 1
ATOM 628 O O . ILE A 1 80 ? -2.838 9.107 10.044 1.00 83.44 80 ILE A O 1
ATOM 632 N N . ALA A 1 81 ? -1.028 7.915 9.458 1.00 79.44 81 ALA A N 1
ATOM 633 C CA . ALA A 1 81 ? -1.199 6.813 10.395 1.00 79.44 81 ALA A CA 1
ATOM 634 C C . ALA A 1 81 ? -0.852 7.199 11.846 1.00 79.44 81 ALA A C 1
ATOM 636 O O . ALA A 1 81 ? -0.164 6.443 12.540 1.00 79.44 81 ALA A O 1
ATOM 637 N N . GLN A 1 82 ? -1.283 8.392 12.284 1.00 71.25 82 GLN A N 1
ATOM 638 C CA . GLN A 1 82 ? -1.033 8.934 13.616 1.00 71.25 82 GLN A CA 1
ATOM 639 C C . GLN A 1 82 ? -1.312 7.857 14.662 1.00 71.25 82 GLN A C 1
ATOM 641 O O . GLN A 1 82 ? -2.437 7.397 14.823 1.00 71.25 82 GLN A O 1
ATOM 646 N N . ALA A 1 83 ? -0.263 7.452 15.371 1.00 70.38 83 ALA A N 1
ATOM 647 C CA . ALA A 1 83 ? -0.331 6.473 16.443 1.00 70.38 83 ALA A CA 1
ATOM 648 C C . ALA A 1 83 ? 0.059 7.182 17.748 1.00 70.38 83 ALA A C 1
ATOM 650 O O . ALA A 1 83 ? 1.252 7.233 18.090 1.00 70.38 83 ALA A O 1
ATOM 651 N N . PRO A 1 84 ? -0.917 7.800 18.447 1.00 70.19 84 PRO A N 1
ATOM 652 C CA . PRO A 1 84 ? -0.669 8.500 19.697 1.00 70.19 84 PRO A CA 1
ATOM 653 C C . PRO A 1 84 ? 0.030 7.581 20.700 1.00 70.19 84 PRO A C 1
ATOM 655 O O . PRO A 1 84 ? -0.336 6.419 20.855 1.00 70.19 84 PRO A O 1
ATOM 658 N N . GLY A 1 85 ? 1.046 8.101 21.386 1.00 73.50 85 GLY A N 1
ATOM 659 C CA . GLY A 1 85 ? 1.776 7.363 22.421 1.00 73.50 85 GLY A CA 1
ATOM 660 C C . GLY A 1 85 ? 2.971 6.533 21.939 1.00 73.50 85 GLY A C 1
ATOM 661 O O . GLY A 1 85 ? 3.735 6.076 22.783 1.00 73.50 85 GLY A O 1
ATOM 662 N N . LEU A 1 86 ? 3.192 6.384 20.629 1.00 79.31 86 LEU A N 1
ATOM 663 C CA . LEU A 1 86 ? 4.425 5.779 20.103 1.00 79.31 86 LEU A CA 1
ATOM 664 C C . LEU A 1 86 ? 5.571 6.797 20.021 1.00 79.31 86 LEU A C 1
ATOM 666 O O . LEU A 1 86 ? 5.335 8.002 19.929 1.00 79.31 86 LEU A O 1
ATOM 670 N N . GLN A 1 87 ? 6.822 6.337 20.012 1.00 85.44 87 GLN A N 1
ATOM 671 C CA . GLN A 1 87 ? 7.976 7.159 19.627 1.00 85.44 87 GLN A CA 1
ATOM 672 C C . GLN A 1 87 ? 8.076 7.291 18.096 1.00 85.44 87 GLN A C 1
ATOM 674 O O . GLN A 1 87 ? 7.471 6.521 17.356 1.00 85.44 87 GLN A O 1
ATOM 679 N N . GLU A 1 88 ? 8.861 8.247 17.588 1.00 82.12 88 GLU A N 1
ATOM 680 C CA . GLU A 1 88 ? 8.976 8.496 16.135 1.00 82.12 88 GLU A CA 1
ATOM 681 C C . GLU A 1 88 ? 9.456 7.268 15.348 1.00 82.12 88 GLU A C 1
ATOM 683 O O . GLU A 1 88 ? 8.861 6.904 14.335 1.00 82.12 88 GLU A O 1
ATOM 688 N N . GLY A 1 89 ? 10.485 6.575 15.845 1.00 84.12 89 GLY A N 1
ATOM 689 C CA . GLY A 1 89 ? 10.983 5.354 15.206 1.00 84.12 89 GLY A CA 1
ATOM 690 C C . GLY A 1 89 ? 9.936 4.236 15.160 1.00 84.12 89 GLY A C 1
ATOM 691 O O . GLY A 1 89 ? 9.824 3.533 14.158 1.00 84.12 89 GLY A O 1
ATOM 692 N N . GLU A 1 90 ? 9.126 4.112 16.212 1.00 86.88 90 GLU A N 1
ATOM 693 C CA . GLU A 1 90 ? 8.059 3.111 16.316 1.00 86.88 90 GLU A CA 1
ATOM 694 C C . GLU A 1 90 ? 6.881 3.447 15.396 1.00 86.88 90 GLU A C 1
ATOM 696 O O . GLU A 1 90 ? 6.375 2.562 14.704 1.00 86.88 90 GLU A O 1
ATOM 701 N N . ARG A 1 91 ? 6.490 4.730 15.317 1.00 86.00 91 ARG A N 1
ATOM 702 C CA . ARG A 1 91 ? 5.492 5.217 14.350 1.00 86.00 91 ARG A CA 1
ATOM 703 C C . ARG A 1 91 ? 5.900 4.867 12.929 1.00 86.00 91 ARG A C 1
ATOM 705 O O . ARG A 1 91 ? 5.112 4.288 12.185 1.00 86.00 91 ARG A O 1
ATOM 712 N N . ARG A 1 92 ? 7.147 5.170 12.565 1.00 88.62 92 ARG A N 1
ATOM 713 C CA . ARG A 1 92 ? 7.655 4.910 11.219 1.00 88.62 92 ARG A CA 1
ATOM 714 C C . ARG A 1 92 ? 7.724 3.415 10.906 1.00 88.62 92 ARG A C 1
ATOM 716 O O . ARG A 1 92 ? 7.322 3.006 9.821 1.00 88.62 92 ARG A O 1
ATOM 723 N N . ALA A 1 93 ? 8.198 2.595 11.844 1.00 91.56 93 ALA A N 1
ATOM 724 C CA . ALA A 1 93 ? 8.240 1.142 11.674 1.00 91.56 93 ALA A CA 1
ATOM 725 C C . ALA A 1 93 ? 6.835 0.553 11.465 1.00 91.56 93 ALA A C 1
ATOM 727 O O . ALA A 1 93 ? 6.623 -0.252 10.559 1.00 91.56 93 ALA A O 1
ATOM 728 N N . ARG A 1 94 ? 5.860 1.013 12.253 1.00 89.56 94 ARG A N 1
ATOM 729 C CA . ARG A 1 94 ? 4.455 0.621 12.121 1.00 89.56 94 ARG A CA 1
ATOM 730 C C . ARG A 1 94 ? 3.857 1.054 10.783 1.00 89.56 94 ARG A C 1
ATOM 732 O O . ARG A 1 94 ? 3.214 0.246 10.123 1.00 89.56 94 ARG A O 1
ATOM 739 N N . ALA A 1 95 ? 4.110 2.289 10.358 1.00 90.50 95 ALA A N 1
ATOM 740 C CA . ALA A 1 95 ?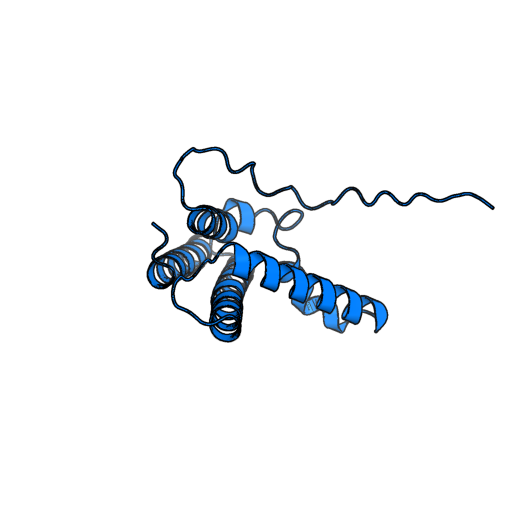 3.665 2.804 9.066 1.00 90.50 95 ALA A CA 1
ATOM 741 C C . ALA A 1 95 ? 4.214 1.967 7.898 1.00 90.50 95 ALA A C 1
ATOM 743 O O . ALA A 1 95 ? 3.472 1.626 6.981 1.00 90.50 95 ALA A O 1
ATOM 744 N N . ILE A 1 96 ? 5.491 1.571 7.959 1.00 94.56 96 ILE A N 1
ATOM 745 C CA . ILE A 1 96 ? 6.101 0.674 6.967 1.00 94.56 96 ILE A CA 1
ATOM 746 C C . ILE A 1 96 ? 5.402 -0.680 6.934 1.00 94.56 96 ILE A C 1
ATOM 748 O O . ILE A 1 96 ? 5.118 -1.174 5.845 1.00 94.56 96 ILE A O 1
ATOM 752 N N . ALA A 1 97 ? 5.137 -1.282 8.094 1.00 95.19 97 ALA A N 1
ATOM 753 C CA . ALA A 1 97 ? 4.488 -2.587 8.167 1.00 95.19 97 ALA A CA 1
ATOM 754 C C . ALA A 1 97 ? 3.083 -2.551 7.545 1.00 95.19 97 ALA A C 1
ATOM 756 O O . ALA A 1 97 ? 2.795 -3.340 6.649 1.00 95.19 97 ALA A O 1
ATOM 757 N N . LEU A 1 98 ? 2.261 -1.576 7.946 1.00 94.06 98 LEU A N 1
ATOM 758 C CA . LEU A 1 98 ? 0.911 -1.378 7.410 1.00 94.06 98 LEU A CA 1
ATOM 759 C C . LEU A 1 98 ? 0.943 -1.124 5.896 1.00 94.06 98 LEU A C 1
ATOM 761 O O . LEU A 1 98 ? 0.226 -1.772 5.141 1.00 94.06 98 LEU A O 1
ATOM 765 N N . PHE A 1 99 ? 1.821 -0.230 5.427 1.00 94.69 99 PHE A N 1
ATOM 766 C CA . PHE A 1 99 ? 1.937 0.068 3.998 1.00 94.69 99 PHE A CA 1
ATOM 767 C C . PHE A 1 99 ? 2.405 -1.141 3.181 1.00 94.69 99 PHE A C 1
ATOM 769 O O . PHE A 1 99 ? 1.911 -1.369 2.080 1.00 94.69 99 PHE A O 1
ATOM 776 N N . SER A 1 100 ? 3.346 -1.926 3.712 1.00 95.75 100 SER A N 1
ATOM 777 C CA . SER A 1 100 ? 3.859 -3.125 3.038 1.00 95.75 100 SER A CA 1
ATOM 778 C C . SER A 1 100 ? 2.773 -4.181 2.868 1.00 95.75 100 SER A C 1
ATOM 780 O O . SER A 1 100 ? 2.703 -4.821 1.823 1.00 95.75 100 SER A O 1
ATOM 782 N N . GLU A 1 101 ? 1.913 -4.339 3.871 1.00 96.44 101 GLU A N 1
ATOM 783 C CA . GLU A 1 101 ? 0.780 -5.254 3.805 1.00 96.44 101 GLU A CA 1
ATOM 784 C C . GLU A 1 101 ? -0.258 -4.804 2.783 1.00 96.44 101 GLU A C 1
ATOM 786 O O . GLU A 1 101 ? -0.621 -5.588 1.910 1.00 96.44 101 GLU A O 1
ATOM 791 N N . MET A 1 102 ? -0.658 -3.529 2.820 1.00 96.00 102 MET A N 1
ATOM 792 C CA . MET A 1 102 ? -1.601 -2.985 1.843 1.00 96.00 102 MET A CA 1
ATOM 793 C C . MET A 1 102 ? -1.069 -3.121 0.410 1.00 96.00 102 MET A C 1
ATOM 795 O O . MET A 1 102 ? -1.773 -3.587 -0.486 1.00 96.00 102 MET A O 1
ATOM 799 N N . ALA A 1 103 ? 0.200 -2.759 0.189 1.00 95.06 103 ALA A N 1
ATOM 800 C CA . ALA A 1 103 ? 0.854 -2.885 -1.109 1.00 95.06 103 ALA A CA 1
ATOM 801 C C . ALA A 1 103 ? 0.941 -4.348 -1.566 1.00 95.06 103 ALA A C 1
ATOM 803 O O . ALA A 1 103 ? 0.674 -4.639 -2.731 1.00 95.06 103 ALA A O 1
ATOM 804 N N . GLY A 1 104 ? 1.282 -5.268 -0.662 1.00 94.81 104 GLY A N 1
ATOM 805 C CA . GLY A 1 104 ? 1.349 -6.698 -0.950 1.00 94.81 104 GLY A CA 1
ATOM 806 C C . GLY A 1 104 ? -0.013 -7.292 -1.303 1.00 94.81 104 GLY A C 1
ATOM 807 O O . GLY A 1 104 ? -0.121 -7.999 -2.301 1.00 94.81 104 GLY A O 1
ATOM 808 N N . ALA A 1 105 ? -1.058 -6.960 -0.544 1.00 96.44 105 ALA A N 1
ATOM 809 C CA . ALA A 1 105 ? -2.422 -7.408 -0.809 1.00 96.44 105 ALA A CA 1
ATOM 810 C C . ALA A 1 105 ? -2.923 -6.904 -2.168 1.00 96.44 105 ALA A C 1
ATOM 812 O O . ALA A 1 105 ? -3.400 -7.694 -2.984 1.00 96.44 105 ALA A O 1
ATOM 813 N N . LEU A 1 106 ? -2.719 -5.617 -2.469 1.00 95.12 106 LEU A N 1
ATOM 814 C CA . LEU A 1 106 ? -3.063 -5.054 -3.773 1.00 95.12 106 LEU A CA 1
ATOM 815 C C . LEU A 1 106 ? -2.295 -5.750 -4.909 1.00 95.12 106 LEU A C 1
ATOM 817 O O . LEU A 1 106 ? -2.893 -6.092 -5.928 1.00 95.12 106 LEU A O 1
ATOM 821 N N . LEU A 1 107 ? -0.993 -6.004 -4.736 1.00 93.44 107 LEU A N 1
ATOM 822 C CA . LEU A 1 107 ? -0.179 -6.717 -5.725 1.00 93.44 107 LEU A CA 1
ATOM 823 C C . LEU A 1 107 ? -0.707 -8.134 -5.986 1.00 93.44 107 LEU A C 1
ATOM 825 O O . LEU A 1 107 ? -0.867 -8.516 -7.142 1.00 93.44 107 LEU A O 1
ATOM 829 N N . LEU A 1 108 ? -0.984 -8.900 -4.928 1.00 93.94 108 LEU A N 1
ATOM 830 C CA . LEU A 1 108 ? -1.484 -10.272 -5.038 1.00 93.94 108 LEU A CA 1
ATOM 831 C C . LEU A 1 108 ? -2.883 -10.313 -5.659 1.00 93.94 108 LEU A C 1
ATOM 833 O O . LEU A 1 108 ? -3.118 -11.115 -6.556 1.00 93.94 108 LEU A O 1
ATOM 837 N N . SER A 1 109 ? -3.772 -9.393 -5.274 1.00 94.75 109 SER A N 1
ATOM 838 C CA . SER A 1 109 ? -5.120 -9.294 -5.852 1.00 94.75 109 SER A CA 1
ATOM 839 C C . SER A 1 109 ? -5.113 -9.020 -7.362 1.00 94.75 109 SER A C 1
ATOM 841 O O . SER A 1 109 ? -6.044 -9.398 -8.062 1.00 94.75 109 SER A O 1
ATOM 843 N N . ARG A 1 110 ? -4.059 -8.376 -7.887 1.00 92.19 110 ARG A N 1
ATOM 844 C CA . ARG A 1 110 ? -3.881 -8.111 -9.325 1.00 92.19 110 ARG A CA 1
ATOM 845 C C . ARG A 1 110 ? -3.301 -9.296 -10.093 1.00 92.19 110 ARG A C 1
ATOM 847 O O . ARG A 1 110 ? -3.369 -9.305 -11.318 1.00 92.19 110 ARG A O 1
ATOM 854 N N . ALA A 1 111 ? -2.672 -10.240 -9.398 1.00 89.31 111 ALA A N 1
ATOM 855 C CA . ALA A 1 111 ? -2.036 -11.392 -10.022 1.00 89.31 111 ALA A CA 1
ATOM 856 C C . ALA A 1 111 ? -3.037 -12.509 -10.356 1.00 89.31 111 ALA A C 1
ATOM 858 O O . ALA A 1 111 ? -2.732 -13.350 -11.202 1.00 89.31 111 ALA A O 1
ATOM 859 N N . ASP A 1 112 ? -4.199 -12.527 -9.699 1.00 79.56 112 ASP A N 1
ATOM 860 C CA . ASP A 1 112 ? -5.191 -13.588 -9.854 1.00 79.56 112 ASP A CA 1
ATOM 861 C C . ASP A 1 112 ? -6.228 -13.288 -10.949 1.00 79.56 112 ASP A C 1
ATOM 863 O O . ASP A 1 112 ? -6.592 -12.138 -11.198 1.00 79.56 112 ASP A O 1
ATOM 867 N N . ALA A 1 113 ? -6.710 -14.346 -11.600 1.00 76.31 113 ALA A N 1
ATOM 868 C CA . ALA A 1 113 ? -7.801 -14.302 -12.567 1.00 76.31 113 ALA A CA 1
ATOM 869 C C . ALA A 1 113 ? -9.168 -14.614 -11.932 1.00 76.31 113 ALA A C 1
ATOM 871 O O . ALA A 1 113 ? -10.185 -14.372 -12.583 1.00 76.31 113 ALA A O 1
ATOM 872 N N . ASP A 1 114 ? -9.205 -15.150 -10.705 1.00 93.19 114 ASP A N 1
ATOM 873 C CA . ASP A 1 114 ? -10.432 -15.369 -9.934 1.00 93.19 114 ASP A CA 1
ATOM 874 C C . ASP A 1 114 ? -10.818 -14.103 -9.142 1.00 93.19 114 ASP A C 1
ATOM 876 O O . ASP A 1 114 ? -10.139 -13.747 -8.171 1.00 93.19 114 ASP A O 1
ATOM 880 N N . PRO A 1 115 ? -11.923 -13.417 -9.504 1.00 92.25 115 PRO A N 1
ATOM 881 C CA . PRO A 1 115 ? -12.369 -12.227 -8.789 1.00 92.25 115 PRO A CA 1
ATOM 882 C C . PRO A 1 115 ? -12.700 -12.492 -7.318 1.00 92.25 115 PRO A C 1
ATOM 884 O O . PRO A 1 115 ? -12.481 -11.607 -6.497 1.00 92.25 115 PRO A O 1
ATOM 887 N N . ALA A 1 116 ? -13.186 -13.690 -6.970 1.00 95.75 116 ALA A N 1
ATOM 888 C CA . ALA A 1 116 ? -13.581 -14.004 -5.599 1.00 95.75 116 ALA A CA 1
ATOM 889 C C . ALA A 1 116 ? -12.365 -14.069 -4.667 1.00 95.75 116 ALA A C 1
ATOM 891 O O . ALA A 1 116 ? -12.380 -13.472 -3.592 1.00 95.75 116 ALA A O 1
ATOM 892 N N . LEU A 1 117 ? -11.289 -14.729 -5.104 1.00 96.12 117 LEU A N 1
ATOM 893 C CA . LEU A 1 117 ? -10.037 -14.781 -4.348 1.00 96.12 117 LEU A CA 1
A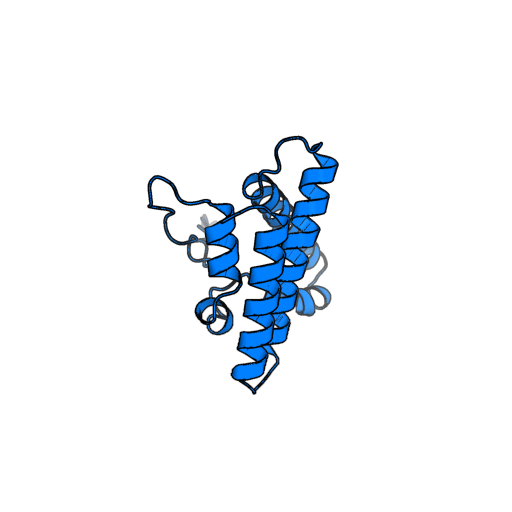TOM 894 C C . LEU A 1 117 ? -9.365 -13.404 -4.287 1.00 96.12 117 LEU A C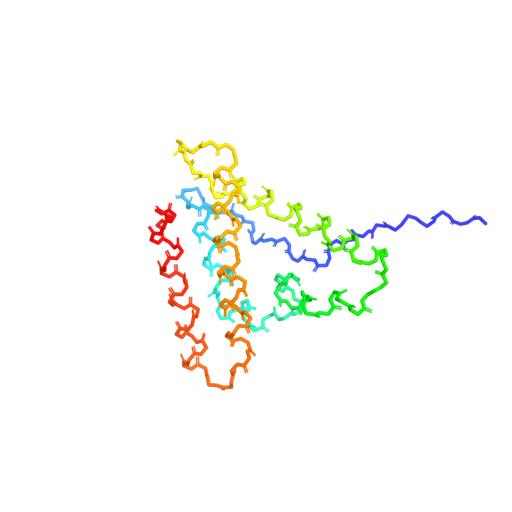 1
ATOM 896 O O . LEU A 1 117 ? -8.846 -12.997 -3.248 1.00 96.12 117 LEU A O 1
ATOM 900 N N . ALA A 1 118 ? -9.402 -12.647 -5.383 1.00 96.38 118 ALA A N 1
ATOM 901 C CA . ALA A 1 118 ? -8.851 -11.302 -5.401 1.00 96.38 118 ALA A CA 1
ATOM 902 C C . ALA A 1 118 ? -9.606 -10.343 -4.455 1.00 96.38 118 ALA A C 1
ATOM 904 O O . ALA A 1 118 ? -8.967 -9.490 -3.839 1.00 96.38 118 ALA A O 1
ATOM 905 N N . ASP A 1 119 ? -10.928 -10.484 -4.317 1.00 97.00 119 ASP A N 1
ATOM 906 C CA . ASP A 1 119 ? -11.731 -9.731 -3.344 1.00 97.00 119 ASP A CA 1
ATOM 907 C C . ASP A 1 119 ? -11.436 -10.195 -1.901 1.00 97.00 119 ASP A C 1
ATOM 909 O O . ASP A 1 119 ? -11.207 -9.361 -1.026 1.00 97.00 119 ASP A O 1
ATOM 913 N N . GLU A 1 120 ? -11.313 -11.508 -1.663 1.00 97.75 120 GLU A N 1
ATOM 914 C CA . GLU A 1 120 ? -10.946 -12.077 -0.354 1.00 97.75 120 GLU A CA 1
ATOM 915 C C . GLU A 1 120 ? -9.601 -11.539 0.165 1.00 97.75 120 GLU A C 1
ATOM 917 O O . GLU A 1 120 ? -9.482 -11.186 1.342 1.00 97.75 120 GLU A O 1
ATOM 922 N N . ILE A 1 121 ? -8.589 -11.440 -0.706 1.00 98.12 121 ILE A N 1
ATOM 923 C CA . ILE A 1 121 ? -7.270 -10.885 -0.364 1.00 98.12 121 ILE A CA 1
ATOM 924 C C . ILE A 1 121 ? -7.393 -9.430 0.103 1.00 98.12 121 ILE A C 1
ATOM 926 O O . ILE A 1 121 ? -6.803 -9.056 1.123 1.00 98.12 121 ILE A O 1
ATOM 930 N N . LEU A 1 122 ? -8.142 -8.607 -0.639 1.00 97.69 122 LEU A N 1
ATOM 931 C CA . LEU A 1 122 ? -8.326 -7.193 -0.315 1.00 97.69 122 LEU A CA 1
ATOM 932 C C . LEU A 1 122 ? -9.093 -7.020 0.997 1.00 97.69 122 LEU A C 1
ATOM 934 O O . LEU A 1 122 ? -8.653 -6.264 1.862 1.00 97.69 122 LEU A O 1
ATOM 938 N N . ASP A 1 123 ? -10.194 -7.750 1.171 1.00 97.81 123 ASP A N 1
ATOM 939 C CA . ASP A 1 123 ? -11.050 -7.657 2.355 1.00 97.81 123 ASP A CA 1
ATOM 940 C C . ASP A 1 123 ? -10.339 -8.148 3.624 1.00 97.81 123 ASP A C 1
ATOM 942 O O . ASP A 1 123 ? -10.462 -7.527 4.687 1.00 97.81 123 ASP A O 1
ATOM 946 N N . SER A 1 124 ? -9.541 -9.215 3.514 1.00 98.12 124 SER A N 1
ATOM 947 C CA . SER A 1 124 ? -8.742 -9.742 4.627 1.00 98.12 124 SER A CA 1
ATOM 948 C C . SER A 1 124 ? -7.708 -8.723 5.102 1.00 98.12 124 SER A C 1
ATOM 950 O O . SER A 1 124 ? -7.629 -8.431 6.297 1.00 98.12 124 SER A O 1
ATOM 952 N N . ALA A 1 125 ? -6.949 -8.137 4.170 1.00 97.88 125 ALA A N 1
ATOM 953 C CA . ALA A 1 125 ? -5.965 -7.111 4.495 1.00 97.88 125 ALA A CA 1
ATOM 954 C C . ALA A 1 125 ? -6.633 -5.844 5.043 1.00 97.88 125 ALA A C 1
ATOM 956 O O . ALA A 1 125 ? -6.154 -5.265 6.014 1.00 97.88 125 ALA A O 1
ATOM 957 N N . ARG A 1 126 ? -7.771 -5.427 4.470 1.00 97.38 126 ARG A N 1
ATOM 958 C CA . ARG A 1 126 ? -8.497 -4.229 4.917 1.00 97.38 126 ARG A CA 1
ATOM 959 C C . ARG A 1 126 ? -8.914 -4.398 6.374 1.00 97.38 126 ARG A C 1
ATOM 961 O O . ARG A 1 126 ? -8.579 -3.566 7.215 1.00 97.38 126 ARG A O 1
ATOM 968 N N . THR A 1 127 ? -9.546 -5.528 6.686 1.00 96.81 127 THR A N 1
ATOM 969 C CA . THR A 1 127 ? -9.998 -5.874 8.040 1.00 96.81 127 THR A CA 1
ATOM 970 C C . THR A 1 127 ? -8.846 -5.883 9.048 1.00 96.81 127 THR A C 1
ATOM 972 O O . THR A 1 127 ? -8.957 -5.274 10.115 1.00 96.81 127 THR A O 1
ATOM 975 N N . ASP A 1 128 ? -7.724 -6.532 8.720 1.00 96.31 128 ASP A N 1
ATOM 976 C CA . ASP A 1 128 ? -6.567 -6.597 9.616 1.00 96.31 128 ASP A CA 1
ATOM 977 C C . ASP A 1 128 ? -5.948 -5.210 9.859 1.00 96.31 128 ASP A C 1
ATOM 979 O O . ASP A 1 128 ? -5.710 -4.820 11.010 1.00 96.31 128 ASP A O 1
ATOM 983 N N . VAL A 1 129 ? -5.747 -4.427 8.797 1.00 94.31 129 VAL A N 1
ATOM 984 C CA . VAL A 1 129 ? -5.155 -3.088 8.880 1.00 94.31 129 VAL A CA 1
ATOM 985 C C . VAL A 1 129 ? -6.023 -2.156 9.734 1.00 94.31 129 VAL A C 1
ATOM 987 O O . VAL A 1 129 ? -5.472 -1.532 10.644 1.00 94.31 129 VAL A O 1
ATOM 990 N N . HIS A 1 130 ? -7.351 -2.118 9.544 1.00 92.88 130 HIS A N 1
ATOM 991 C CA . HIS A 1 130 ? -8.260 -1.353 10.420 1.00 92.88 130 HIS A CA 1
ATOM 992 C C . HIS A 1 130 ? -8.172 -1.799 11.880 1.00 92.88 130 HIS A C 1
ATOM 994 O O . HIS A 1 130 ? -8.065 -0.972 12.789 1.00 92.88 130 HIS A O 1
ATOM 1000 N N . SER A 1 131 ? -8.163 -3.114 12.121 1.00 91.06 131 SER A N 1
ATOM 1001 C CA . SER A 1 131 ? -8.115 -3.656 13.481 1.00 91.06 131 SER A CA 1
ATOM 1002 C C . SER A 1 131 ? -6.855 -3.219 14.233 1.00 91.06 131 SER A C 1
ATOM 1004 O O . SER A 1 131 ? -6.916 -2.869 15.413 1.00 91.06 131 SER A O 1
ATOM 1006 N N . ARG A 1 132 ? -5.706 -3.177 13.543 1.00 88.00 132 ARG A N 1
ATOM 1007 C CA . ARG A 1 132 ? -4.444 -2.752 14.147 1.00 88.00 132 ARG A CA 1
ATOM 1008 C C . ARG A 1 132 ? -4.414 -1.256 14.366 1.00 88.00 132 ARG A C 1
ATOM 1010 O O . ARG A 1 132 ? -3.868 -0.834 15.383 1.00 88.00 132 ARG A O 1
ATOM 1017 N N . THR A 1 133 ? -4.935 -0.456 13.440 1.00 84.31 133 THR A N 1
ATOM 1018 C CA . THR A 1 133 ? -4.892 1.010 13.521 1.00 84.31 133 THR A CA 1
ATOM 1019 C C . THR A 1 133 ? -5.920 1.594 14.479 1.00 84.31 133 THR A C 1
ATOM 1021 O O . THR A 1 133 ? -5.704 2.704 14.957 1.00 84.31 133 THR A O 1
ATOM 1024 N N . GLY A 1 134 ? -6.982 0.852 14.807 1.00 74.56 134 GLY A N 1
ATOM 1025 C CA . GLY A 1 134 ? -8.125 1.396 15.541 1.00 74.56 134 GLY A CA 1
ATOM 1026 C C . GLY A 1 134 ? -8.905 2.428 14.721 1.00 74.56 134 GLY A C 1
ATOM 1027 O O . GLY A 1 134 ? -9.726 3.145 15.288 1.00 74.56 134 GLY A O 1
ATOM 1028 N N . ALA A 1 135 ? -8.621 2.507 13.417 1.00 63.47 135 ALA A N 1
ATOM 1029 C CA . ALA A 1 135 ? -9.334 3.330 12.457 1.00 63.47 135 ALA A CA 1
ATOM 1030 C C . ALA A 1 135 ? -10.655 2.627 12.129 1.00 63.47 135 ALA A C 1
ATOM 1032 O O . ALA A 1 135 ? -10.632 1.478 11.677 1.00 63.47 135 ALA A O 1
ATOM 1033 N N . ALA A 1 136 ? -11.778 3.289 12.406 1.00 52.38 136 ALA A N 1
ATOM 1034 C CA . ALA A 1 136 ? -13.132 2.761 12.230 1.00 52.38 136 ALA A CA 1
ATOM 1035 C C . ALA A 1 136 ? -13.869 3.475 11.097 1.00 52.38 136 ALA A C 1
ATOM 1037 O O . ALA A 1 136 ? -13.648 4.699 10.941 1.00 52.38 136 ALA A O 1
#

Secondary structure (DSSP, 8-state):
-----------SPPP-----TT--HHHHHHHHHTSHHHHH-TTTS-HHHHHTTTGGGS-HHHHHHHHHHHHHHHHHHHHHS--TT--HHHHHHHHHHHHHHHHHHHHHHHH-S-HHHHHHHHHHHHHHHHHHHT--

Foldseek 3Di:
DDDDPPPPPPLADDQPDPDDVPAQLLLSVLDVLLDPVLLPCPPRHDCCLVCVVVLVVDDPVSVVVVVVVVVVVLVVQLVSLDDPPDDPVRSSVLSVVLVVQSSVLSNVLNVDPDVVVSNVSSVVSSVVSCVVSVRD

Radius of gyration: 16.6 Å; chains: 1; bounding box: 38×44×48 Å

Sequence (136 aa):
MANGEWRIESPFRDPPAYQARGSDPLAEQIDWYLSPEHRADIEHGCPNTGFAGDVRRLDPAGHARYAQGLAANLDRFAQIAQAPGLQEGERRARAIALFSEMAGALLLSRADADPALADEILDSARTDVHSRTGAA

Organism: NCBI:txid67386